Protein AF-A0A8R7Q1P7-F1 (afdb_monomer_lite)

Secondary structure (DSSP, 8-state):
-----SSS-SSSSSSSSSSSSS----PPPPP--------------S----EEEE---SSS--SPEEEEHHHHTTS-HHHHHHHHHHHHHHHTT------PPTTS-HHHHHHHHHHHHHHTTS-S-------GGGHHHHH-

Foldseek 3Di:
DDDDPDDDPDPDDDPDPPPPPPDDDDDDDDDPPDDDPPPDDDDDDDDPQPWDWDQQDDDQDHFIQIFGVVLVVPQDPVLNVVLVVCRNCVSVVHDDDDPDDPPNPVVSSVVRNVRRCVVRVVDDDDDDDDDPVCVVVVVD

Structure (mmCIF, N/CA/C/O backbone):
data_AF-A0A8R7Q1P7-F1
#
_entry.id   AF-A0A8R7Q1P7-F1
#
loop_
_atom_site.group_PDB
_atom_site.id
_atom_site.type_symbol
_atom_site.label_atom_id
_atom_site.label_alt_id
_atom_site.label_comp_id
_atom_site.label_asym_id
_atom_site.label_entity_id
_atom_site.label_seq_id
_atom_site.pdbx_PDB_ins_code
_atom_site.Cartn_x
_atom_site.Cartn_y
_atom_site.Cartn_z
_atom_site.occupancy
_atom_site.B_iso_or_equiv
_atom_site.auth_seq_id
_atom_site.auth_comp_id
_atom_site.auth_asym_id
_atom_site.auth_atom_id
_atom_site.pdbx_PDB_model_num
ATOM 1 N N . MET A 1 1 ? 5.978 52.182 -36.203 1.00 41.25 1 MET A N 1
ATOM 2 C CA . MET A 1 1 ? 5.629 50.864 -36.774 1.00 41.25 1 MET A CA 1
ATOM 3 C C . MET A 1 1 ? 6.710 49.881 -36.371 1.00 41.25 1 MET A C 1
ATOM 5 O O . MET A 1 1 ? 7.863 50.069 -36.725 1.00 41.25 1 MET A O 1
ATOM 9 N N . SER A 1 2 ? 6.329 48.953 -35.498 1.00 39.53 2 SER A N 1
ATOM 10 C CA . SER A 1 2 ? 7.173 47.972 -34.819 1.00 39.53 2 SER A CA 1
ATOM 11 C C . SER A 1 2 ? 7.247 46.702 -35.657 1.00 39.53 2 SER A C 1
ATOM 13 O O . SER A 1 2 ? 6.199 46.207 -36.059 1.00 39.53 2 SER A O 1
ATOM 15 N N . SER A 1 3 ? 8.443 46.179 -35.918 1.00 45.94 3 SER A N 1
ATOM 16 C CA . SER A 1 3 ? 8.633 44.776 -36.300 1.00 45.94 3 SER A CA 1
ATOM 17 C C . SER A 1 3 ? 10.120 44.444 -36.271 1.00 45.94 3 SER A C 1
ATOM 19 O O . SER A 1 3 ? 10.829 44.766 -37.211 1.00 45.94 3 SER A O 1
ATOM 21 N N . THR A 1 4 ? 10.584 43.892 -35.150 1.00 48.28 4 THR A N 1
ATOM 22 C CA . THR A 1 4 ? 11.614 42.834 -35.036 1.00 48.28 4 THR A CA 1
ATOM 23 C C . THR A 1 4 ? 11.973 42.683 -33.556 1.00 48.28 4 THR A C 1
ATOM 25 O O . THR A 1 4 ? 13.082 42.978 -33.120 1.00 48.28 4 THR A O 1
ATOM 28 N N . ALA A 1 5 ? 10.997 42.269 -32.753 1.00 50.16 5 ALA A N 1
ATOM 29 C CA . ALA A 1 5 ? 11.198 41.908 -31.354 1.00 50.16 5 ALA A CA 1
ATOM 30 C C . ALA A 1 5 ? 10.490 40.583 -31.089 1.00 50.16 5 ALA A C 1
ATOM 32 O O . ALA A 1 5 ? 9.565 40.495 -30.297 1.00 50.16 5 ALA A O 1
ATOM 33 N N . PHE A 1 6 ? 10.889 39.553 -31.818 1.00 46.00 6 PHE A N 1
ATOM 34 C CA . PHE A 1 6 ? 10.583 38.175 -31.480 1.00 46.00 6 PHE A CA 1
ATOM 35 C C . PHE A 1 6 ? 11.753 37.349 -32.002 1.00 46.00 6 PHE A C 1
ATOM 37 O O . PHE A 1 6 ? 12.289 37.660 -33.063 1.00 46.00 6 PHE A O 1
ATOM 44 N N . MET A 1 7 ? 12.151 36.320 -31.258 1.00 44.91 7 MET A N 1
ATOM 45 C CA . MET A 1 7 ? 13.182 35.341 -31.634 1.00 44.91 7 MET A CA 1
ATOM 46 C C . MET A 1 7 ? 14.632 35.590 -31.171 1.00 44.91 7 MET A C 1
ATOM 48 O O . MET A 1 7 ? 15.558 35.212 -31.881 1.00 44.91 7 MET A O 1
ATOM 52 N N . LYS A 1 8 ? 14.881 36.128 -29.963 1.00 42.28 8 LYS A N 1
ATOM 53 C CA . LYS A 1 8 ? 16.211 35.981 -29.313 1.00 42.28 8 LYS A CA 1
ATOM 54 C C . LYS A 1 8 ? 16.223 35.730 -27.798 1.00 42.28 8 LYS A C 1
ATOM 56 O O . LYS A 1 8 ? 17.296 35.780 -27.205 1.00 42.28 8 LYS A O 1
ATOM 61 N N . ASP A 1 9 ? 15.097 35.373 -27.181 1.00 50.66 9 ASP A N 1
ATOM 62 C CA . ASP A 1 9 ? 15.011 35.292 -25.716 1.00 50.66 9 ASP A CA 1
ATOM 63 C C . ASP A 1 9 ? 14.537 33.929 -25.188 1.00 50.66 9 ASP A C 1
ATOM 65 O O . ASP A 1 9 ? 13.438 33.781 -24.668 1.00 50.66 9 ASP A O 1
ATOM 69 N N . ALA A 1 10 ? 15.354 32.884 -25.371 1.00 50.25 10 ALA A N 1
ATOM 70 C CA . ALA A 1 10 ? 15.027 31.548 -24.849 1.00 50.25 10 ALA A CA 1
ATOM 71 C C . ALA A 1 10 ? 16.236 30.688 -24.433 1.00 50.25 10 ALA A C 1
ATOM 73 O O . ALA A 1 10 ? 16.136 29.464 -24.393 1.00 50.25 10 ALA A O 1
ATOM 74 N N . ARG A 1 11 ? 17.406 31.278 -24.136 1.00 46.91 11 ARG A N 1
ATOM 75 C CA . ARG A 1 11 ? 18.600 30.492 -23.732 1.00 46.91 11 ARG A CA 1
ATOM 76 C C . ARG A 1 11 ? 19.453 31.082 -22.599 1.00 46.91 11 ARG A C 1
ATOM 78 O O . ARG A 1 11 ? 20.615 30.715 -22.472 1.00 46.91 11 ARG A O 1
ATOM 85 N N . ARG A 1 12 ? 18.913 31.961 -21.744 1.00 46.16 12 ARG A N 1
ATOM 86 C CA . ARG A 1 12 ? 19.665 32.514 -20.587 1.00 46.16 12 ARG A CA 1
ATOM 87 C C . ARG A 1 12 ? 18.941 32.472 -19.236 1.00 46.16 12 ARG A C 1
ATOM 89 O O . ARG A 1 12 ? 19.346 33.169 -18.319 1.00 46.16 12 ARG A O 1
ATOM 96 N N . GLY A 1 13 ? 17.914 31.634 -19.084 1.00 41.50 13 GLY A N 1
ATOM 97 C CA . GLY A 1 13 ? 17.1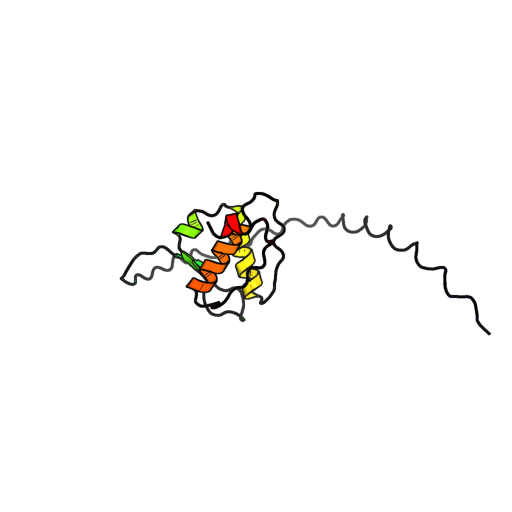26 31.559 -17.844 1.00 41.50 13 GLY A CA 1
ATOM 98 C C . GLY A 1 13 ? 17.340 30.329 -16.955 1.00 41.50 13 GLY A C 1
ATOM 99 O O . GLY A 1 13 ? 16.760 30.282 -15.881 1.00 41.50 13 GLY A O 1
ATOM 100 N N . PHE A 1 14 ? 18.124 29.319 -17.360 1.00 43.44 14 PHE A N 1
ATOM 101 C CA . PHE A 1 14 ? 18.048 27.990 -16.715 1.00 43.44 14 PHE A CA 1
ATOM 102 C C . PHE A 1 14 ? 19.276 27.555 -15.892 1.00 43.44 14 PHE A C 1
ATOM 104 O O . PHE A 1 14 ? 19.358 26.414 -15.456 1.00 43.44 14 PHE A O 1
ATOM 111 N N . MET A 1 15 ? 20.246 28.436 -15.640 1.00 46.59 15 MET A N 1
ATOM 112 C CA . MET A 1 15 ? 21.481 28.069 -14.917 1.00 46.59 15 MET A CA 1
ATOM 113 C C . MET A 1 15 ? 21.906 29.093 -13.853 1.00 46.59 15 MET A C 1
ATOM 115 O O . MET A 1 15 ? 23.082 29.192 -13.521 1.00 46.59 15 MET A O 1
ATOM 119 N N . ALA A 1 16 ? 20.957 29.849 -13.290 1.00 43.44 16 ALA A N 1
ATOM 120 C CA . ALA A 1 16 ? 21.239 30.807 -12.213 1.00 43.44 16 ALA A CA 1
ATOM 121 C C . ALA A 1 16 ? 20.486 30.533 -10.895 1.00 43.44 16 ALA A C 1
ATOM 123 O O . ALA A 1 16 ? 20.857 31.106 -9.874 1.00 43.44 16 ALA A O 1
ATOM 124 N N . ASP A 1 17 ? 19.506 29.620 -10.871 1.00 47.91 17 ASP A N 1
ATOM 125 C CA . ASP A 1 17 ? 18.631 29.424 -9.697 1.00 47.91 17 ASP A CA 1
ATOM 126 C C . ASP A 1 17 ? 18.915 28.149 -8.876 1.00 47.91 17 ASP A C 1
ATOM 128 O O . ASP A 1 17 ? 18.207 27.805 -7.937 1.00 47.91 17 ASP A O 1
ATOM 132 N N . ALA A 1 18 ? 20.000 27.436 -9.185 1.00 47.19 18 ALA A N 1
ATOM 133 C CA . ALA A 1 18 ? 20.373 26.206 -8.477 1.00 47.19 18 ALA A CA 1
ATOM 134 C C . ALA A 1 18 ? 21.336 26.429 -7.292 1.00 47.19 18 ALA A C 1
ATOM 136 O O . ALA A 1 18 ? 21.732 25.473 -6.630 1.00 47.19 18 ALA A O 1
ATOM 137 N N . ARG A 1 19 ? 21.738 27.676 -7.002 1.00 46.88 19 ARG A N 1
ATOM 138 C CA . ARG A 1 19 ? 22.696 27.987 -5.917 1.00 46.88 19 ARG A CA 1
ATOM 139 C C . ARG A 1 19 ? 22.122 28.797 -4.753 1.00 46.88 19 ARG A C 1
ATOM 141 O O . ARG A 1 19 ? 22.859 29.072 -3.812 1.00 46.88 19 ARG A O 1
ATOM 148 N N . ARG A 1 20 ? 20.826 29.136 -4.757 1.00 43.97 20 ARG A N 1
ATOM 149 C CA . ARG A 1 20 ? 20.215 29.997 -3.721 1.00 43.97 20 ARG A CA 1
ATOM 150 C C . ARG A 1 20 ? 19.157 29.327 -2.834 1.00 43.97 20 ARG A C 1
ATOM 152 O O . ARG A 1 20 ? 18.608 29.989 -1.966 1.00 43.97 20 ARG A O 1
ATOM 159 N N . ALA A 1 21 ? 18.924 28.022 -2.983 1.00 43.47 21 ALA A N 1
ATOM 160 C CA . ALA A 1 21 ? 18.034 27.251 -2.101 1.00 43.47 21 ALA A CA 1
ATOM 161 C C . ALA A 1 21 ? 18.778 26.422 -1.028 1.00 43.47 21 ALA A C 1
ATOM 163 O O . ALA A 1 21 ? 18.149 25.761 -0.209 1.00 43.47 21 ALA A O 1
ATOM 164 N N . ALA A 1 22 ? 20.117 26.455 -1.000 1.00 45.44 22 ALA A N 1
ATOM 165 C CA . ALA A 1 22 ? 20.930 25.583 -0.143 1.00 45.44 22 ALA A CA 1
ATOM 166 C C . ALA A 1 22 ? 21.364 26.204 1.206 1.00 45.44 22 ALA A C 1
ATOM 168 O O . ALA A 1 22 ? 22.163 25.602 1.920 1.00 45.44 22 ALA A O 1
ATOM 169 N N . GLN A 1 23 ? 20.887 27.401 1.578 1.00 50.25 23 GLN A N 1
ATOM 170 C CA . GLN A 1 23 ? 21.401 28.138 2.750 1.00 50.25 23 GLN A CA 1
ATOM 171 C C . GLN A 1 23 ? 20.315 28.789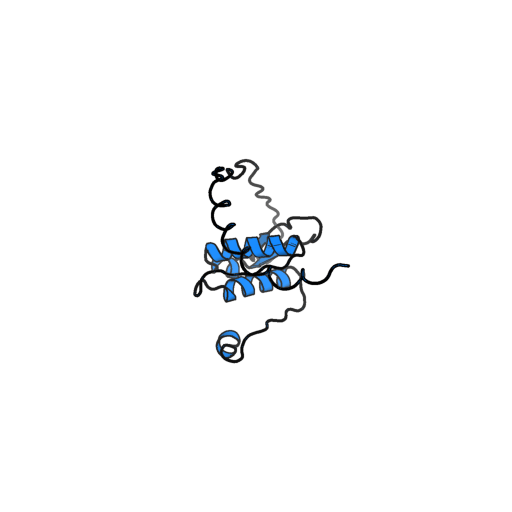 3.622 1.00 50.25 23 GLN A C 1
ATOM 173 O O . GLN A 1 23 ? 20.441 29.931 4.048 1.00 50.25 23 GLN A O 1
ATOM 178 N N . THR A 1 24 ? 19.289 28.027 3.998 1.00 35.09 24 THR A N 1
ATOM 179 C CA . THR A 1 24 ? 18.574 28.269 5.262 1.00 35.09 24 THR A CA 1
ATOM 180 C C . THR A 1 24 ? 18.659 27.022 6.127 1.00 35.09 24 THR A C 1
ATOM 182 O O . THR A 1 24 ? 17.786 26.158 6.118 1.00 35.09 24 THR A O 1
ATOM 185 N N . ARG A 1 25 ? 19.756 26.949 6.889 1.00 43.56 25 ARG A N 1
ATOM 186 C CA . ARG A 1 25 ? 19.853 26.173 8.126 1.00 43.56 25 ARG A CA 1
ATOM 187 C C . ARG A 1 25 ? 18.721 26.620 9.054 1.00 43.56 25 ARG A C 1
ATOM 189 O O . ARG A 1 25 ? 18.833 27.647 9.711 1.00 43.56 25 ARG A O 1
ATOM 196 N N . THR A 1 26 ? 17.652 25.841 9.121 1.00 38.62 26 THR A N 1
ATOM 197 C CA . THR A 1 26 ? 16.810 25.770 10.316 1.00 38.62 26 THR A CA 1
ATOM 198 C C . THR A 1 26 ? 16.725 24.303 10.707 1.00 38.62 26 THR A C 1
ATOM 200 O O . THR A 1 26 ? 16.568 23.417 9.871 1.00 38.62 26 THR A O 1
ATOM 203 N N . SER A 1 27 ? 17.012 24.072 11.977 1.00 40.53 27 SER A N 1
ATOM 204 C CA . SER A 1 27 ? 17.142 22.795 12.663 1.00 40.53 27 SER A CA 1
ATOM 205 C C . SER A 1 27 ? 15.990 21.817 12.379 1.00 40.53 27 SER A C 1
ATOM 207 O O . SER A 1 27 ? 14.856 22.248 12.155 1.00 40.53 27 SER A O 1
ATOM 209 N N . PRO A 1 28 ? 16.231 20.492 12.455 1.00 37.88 28 PRO A N 1
ATOM 210 C CA . PRO A 1 28 ? 15.145 19.522 12.504 1.00 37.88 28 PRO A CA 1
ATOM 211 C C . PRO A 1 28 ? 14.259 19.865 13.705 1.00 37.88 28 PRO A C 1
ATOM 213 O O . PRO A 1 28 ? 14.734 19.893 14.842 1.00 37.88 28 PRO A O 1
ATOM 216 N N . ARG A 1 29 ? 12.980 20.172 13.460 1.00 40.31 29 ARG A N 1
ATOM 217 C CA . ARG A 1 29 ? 11.995 20.335 14.534 1.00 40.31 29 ARG A CA 1
ATOM 218 C C . ARG A 1 29 ? 12.010 19.066 15.395 1.00 40.31 29 ARG A C 1
ATOM 220 O O . ARG A 1 29 ? 11.837 17.982 14.833 1.00 40.31 29 ARG A O 1
ATOM 227 N N . PRO A 1 30 ? 12.176 19.170 16.722 1.00 39.28 30 PRO A N 1
ATOM 228 C CA . PRO A 1 30 ? 12.008 18.020 17.589 1.00 39.28 30 PRO A CA 1
ATOM 229 C C . PRO A 1 30 ? 10.562 17.529 17.481 1.00 39.28 30 PRO A C 1
ATOM 231 O O . PRO A 1 30 ? 9.612 18.318 17.442 1.00 39.28 30 PRO A O 1
ATOM 234 N N . LEU A 1 31 ? 10.414 16.209 17.391 1.00 49.09 31 LEU A N 1
ATOM 235 C CA . LEU A 1 31 ? 9.135 15.522 17.518 1.00 49.09 31 LEU A CA 1
ATOM 236 C C . LEU A 1 31 ? 8.482 15.961 18.842 1.00 49.09 31 LEU A C 1
ATOM 238 O O . LEU A 1 31 ? 9.179 15.976 19.858 1.00 49.09 31 LEU A O 1
ATOM 242 N N . PRO A 1 32 ? 7.186 16.319 18.876 1.00 39.53 32 PRO A N 1
ATOM 243 C CA . PRO A 1 32 ? 6.513 16.588 20.141 1.00 39.53 32 PRO A CA 1
ATOM 244 C C . PRO A 1 32 ? 6.514 15.308 20.991 1.00 39.53 32 PRO A C 1
ATOM 246 O O . PRO A 1 32 ? 5.827 14.335 20.687 1.00 39.53 32 PRO A O 1
ATOM 249 N N . SER A 1 33 ? 7.334 15.315 22.042 1.00 53.53 33 SER A N 1
ATOM 250 C CA . SER A 1 33 ? 7.586 14.213 22.971 1.00 53.53 33 SER A CA 1
ATOM 251 C C . SER A 1 33 ? 6.625 14.211 24.164 1.00 53.53 33 SER A C 1
ATOM 253 O O . SER A 1 33 ? 7.039 14.004 25.303 1.00 53.53 33 SER A O 1
ATOM 255 N N . SER A 1 34 ? 5.336 14.446 23.940 1.00 46.16 34 SER A N 1
ATOM 256 C CA . SER A 1 34 ? 4.348 14.323 25.012 1.00 46.16 34 SER A CA 1
ATOM 257 C C . SER A 1 34 ? 2.956 14.074 24.454 1.00 46.16 34 SER A C 1
ATOM 259 O O . SER A 1 34 ? 2.411 14.929 23.762 1.00 46.16 34 SER A O 1
ATOM 261 N N . CYS A 1 35 ? 2.416 12.885 24.757 1.00 33.66 35 CYS A N 1
ATOM 262 C CA . CYS A 1 35 ? 0.999 12.530 24.976 1.00 33.66 35 CYS A CA 1
ATOM 263 C C . CYS A 1 35 ? 0.786 11.009 24.763 1.00 33.66 35 CYS A C 1
ATOM 265 O O . CYS A 1 35 ? 1.520 10.388 23.999 1.00 33.66 35 CYS A O 1
ATOM 267 N N . PRO A 1 36 ? -0.158 10.377 25.486 1.00 46.88 36 PRO A N 1
ATOM 268 C CA . PRO A 1 36 ? 0.122 9.296 26.443 1.00 46.88 36 PRO A CA 1
ATOM 269 C C . PRO A 1 36 ? 0.006 7.874 25.857 1.00 46.88 36 PRO A C 1
ATOM 271 O O . PRO A 1 36 ? -0.522 7.700 24.755 1.00 46.88 36 PRO A O 1
ATOM 274 N N . PRO A 1 37 ? 0.407 6.825 26.609 1.00 46.94 37 PRO A N 1
ATOM 275 C CA . PRO A 1 37 ? 0.132 5.447 26.230 1.00 46.94 37 PRO A CA 1
ATOM 276 C C . PRO A 1 37 ? -1.366 5.167 26.398 1.00 46.94 37 PRO A C 1
ATOM 278 O O . PRO A 1 37 ? -1.845 4.861 27.486 1.00 46.94 37 PRO A O 1
ATOM 281 N N . ALA A 1 38 ? -2.130 5.249 25.311 1.00 43.53 38 ALA A N 1
ATOM 282 C CA . ALA A 1 38 ? -3.492 4.724 25.284 1.00 43.53 38 ALA A CA 1
ATOM 283 C C . ALA A 1 38 ? -3.448 3.212 25.016 1.00 43.53 38 ALA A C 1
ATOM 285 O O . ALA A 1 38 ? -3.836 2.740 23.945 1.00 43.53 38 ALA A O 1
ATOM 286 N N . LEU A 1 39 ? -2.950 2.461 26.003 1.00 47.50 39 LEU A N 1
ATOM 287 C CA . LEU A 1 39 ? -3.137 1.016 26.106 1.00 47.50 39 LEU A CA 1
ATOM 288 C C . LEU A 1 39 ? -4.601 0.770 26.512 1.00 47.50 39 LEU A C 1
ATOM 290 O O . LEU A 1 39 ? -4.940 0.614 27.681 1.00 47.50 39 LEU A O 1
ATOM 294 N N . GLY A 1 40 ? -5.502 0.859 25.536 1.00 36.25 40 GLY A N 1
ATOM 295 C CA . GLY A 1 40 ? -6.919 0.580 25.725 1.00 36.25 40 GLY A CA 1
ATOM 296 C C . GLY A 1 40 ? -7.190 -0.909 25.575 1.00 36.25 40 GLY A C 1
ATOM 297 O O . GLY A 1 40 ? -7.424 -1.376 24.464 1.00 36.25 40 GLY A O 1
ATOM 298 N N . ASN A 1 41 ? -7.184 -1.635 26.692 1.00 42.44 41 ASN A N 1
ATOM 299 C CA . ASN A 1 41 ? -7.723 -2.988 26.771 1.00 42.44 41 ASN A CA 1
ATOM 300 C C . ASN A 1 41 ? -9.238 -2.955 26.524 1.00 42.44 41 ASN A C 1
ATOM 302 O O . ASN A 1 41 ? -9.983 -2.344 27.293 1.00 42.44 41 ASN A O 1
ATOM 306 N N . ARG A 1 42 ? -9.707 -3.676 25.505 1.00 39.94 42 ARG A N 1
ATOM 307 C CA . ARG A 1 42 ? -11.036 -4.297 25.526 1.00 39.94 42 ARG A CA 1
ATOM 308 C C . ARG A 1 42 ? -10.914 -5.726 25.032 1.00 39.94 42 ARG A C 1
ATOM 310 O O . ARG A 1 42 ? -10.673 -5.973 23.857 1.00 39.94 42 ARG A O 1
ATOM 317 N N . SER A 1 43 ? -11.057 -6.634 25.986 1.00 45.31 43 SER A N 1
ATOM 318 C CA . SER A 1 43 ? -11.237 -8.060 25.788 1.00 45.31 43 SER A CA 1
ATOM 319 C C . SER A 1 43 ? -12.600 -8.291 25.145 1.00 45.31 43 SER A C 1
ATOM 321 O O . SER A 1 43 ? -13.619 -8.019 25.778 1.00 45.31 43 SER A O 1
ATOM 323 N N . ASP A 1 44 ? -12.613 -8.809 23.921 1.00 43.12 44 ASP A N 1
ATOM 324 C CA . ASP A 1 44 ? -13.779 -9.499 23.382 1.00 43.12 44 ASP A CA 1
ATOM 325 C C . ASP A 1 44 ? -13.353 -10.897 22.929 1.00 43.12 44 ASP A C 1
ATOM 327 O O . ASP A 1 44 ? -12.256 -11.100 22.402 1.00 43.12 44 ASP A O 1
ATOM 331 N N . ARG A 1 45 ? -14.166 -11.886 23.284 1.00 41.81 45 ARG A N 1
ATOM 332 C CA . ARG A 1 45 ? -13.832 -13.312 23.224 1.00 41.81 45 ARG A CA 1
ATOM 333 C C . ARG A 1 45 ? -13.986 -13.839 21.796 1.00 41.81 45 ARG A C 1
ATOM 335 O O . ARG A 1 45 ? -15.083 -13.796 21.257 1.00 41.81 45 ARG A O 1
ATOM 342 N N . GLY A 1 46 ? -12.924 -14.450 21.261 1.00 40.44 46 GLY A N 1
ATOM 343 C CA . GLY A 1 46 ? -12.990 -15.368 20.116 1.00 40.44 46 GLY A CA 1
ATOM 344 C C . GLY A 1 46 ? -11.884 -15.145 19.083 1.00 40.44 46 GLY A C 1
ATOM 345 O O . GLY A 1 46 ? -11.980 -14.226 18.285 1.00 40.44 46 GLY A O 1
ATOM 346 N N . ASP A 1 47 ? -10.878 -16.028 19.089 1.00 45.25 47 ASP A N 1
ATOM 347 C CA . ASP A 1 47 ? -9.735 -16.096 18.158 1.00 45.25 47 ASP A CA 1
ATOM 348 C C . ASP A 1 47 ? -8.753 -14.908 18.250 1.00 45.25 47 ASP A C 1
ATOM 350 O O . ASP A 1 47 ? -8.900 -13.888 17.581 1.00 45.25 47 ASP A O 1
ATOM 354 N N . THR A 1 48 ? -7.721 -15.026 19.099 1.00 54.53 48 THR A N 1
ATOM 355 C CA . THR A 1 48 ? -6.688 -13.992 19.314 1.00 54.53 48 THR A CA 1
ATOM 356 C C . THR A 1 48 ? -5.752 -13.875 18.105 1.00 54.53 48 THR A C 1
ATOM 358 O O . THR A 1 48 ? -4.547 -14.132 18.175 1.00 54.53 48 THR A O 1
ATOM 361 N N . ARG A 1 49 ? -6.290 -13.459 16.961 1.00 60.75 49 ARG A N 1
ATOM 362 C CA . ARG A 1 49 ? -5.504 -12.889 15.873 1.00 60.75 49 ARG A CA 1
ATOM 363 C C . ARG A 1 49 ? -5.012 -11.530 16.357 1.00 60.75 49 ARG A C 1
ATOM 365 O O . ARG A 1 49 ? -5.749 -10.550 16.382 1.00 60.75 49 ARG A O 1
ATOM 372 N N . MET A 1 50 ? -3.765 -11.494 16.823 1.00 77.00 50 MET A N 1
ATOM 373 C CA . MET A 1 50 ? -3.085 -10.235 17.108 1.00 77.00 50 MET A CA 1
ATOM 374 C C . MET A 1 50 ? -3.067 -9.433 15.803 1.00 77.00 50 MET A C 1
ATOM 376 O O . MET A 1 50 ? -2.471 -9.875 14.820 1.00 77.00 50 MET A O 1
ATOM 380 N N . ASN A 1 51 ? -3.730 -8.279 15.784 1.00 84.69 51 ASN A N 1
ATOM 381 C CA . ASN A 1 51 ? -3.845 -7.435 14.597 1.00 84.69 51 ASN A CA 1
ATOM 382 C C . ASN A 1 51 ? -3.191 -6.080 14.863 1.00 84.69 51 ASN A C 1
ATOM 384 O O . ASN A 1 51 ? -3.435 -5.439 15.887 1.00 84.69 51 ASN A O 1
ATOM 388 N N . PHE A 1 52 ? -2.370 -5.630 13.921 1.00 87.31 52 PHE A N 1
ATOM 389 C CA . PHE A 1 52 ? -1.858 -4.271 13.890 1.00 87.31 52 PHE A CA 1
ATOM 390 C C . PHE A 1 52 ? -2.975 -3.335 13.435 1.00 87.31 52 PHE A C 1
ATOM 392 O O . PHE A 1 52 ? -3.590 -3.567 12.396 1.00 87.31 52 PHE A O 1
ATOM 399 N N . THR A 1 53 ? -3.237 -2.273 14.197 1.00 88.06 53 THR A N 1
ATOM 400 C CA . THR A 1 53 ? -4.277 -1.298 13.856 1.00 88.06 53 THR A CA 1
ATOM 401 C C . THR A 1 53 ? -3.709 0.114 13.813 1.00 88.06 53 THR A C 1
ATOM 403 O O . THR A 1 53 ? -3.057 0.556 14.759 1.00 88.06 53 THR A O 1
ATOM 406 N N . MET A 1 54 ? -4.005 0.851 12.744 1.00 87.94 54 MET A N 1
ATOM 407 C CA . MET A 1 54 ? -3.712 2.277 12.630 1.00 87.94 54 MET A CA 1
ATOM 408 C C . MET A 1 54 ? -4.999 3.097 12.610 1.00 87.94 54 MET A C 1
ATOM 410 O O . MET A 1 54 ? -5.951 2.794 11.887 1.00 87.94 54 MET A O 1
ATOM 414 N N . LYS A 1 55 ? -5.012 4.181 13.389 1.00 85.94 55 LYS A N 1
ATOM 415 C CA . LYS A 1 55 ? -6.119 5.141 13.391 1.00 85.94 55 LYS A CA 1
ATOM 416 C C . LYS A 1 55 ? -6.041 6.036 12.145 1.00 85.94 55 LYS A C 1
ATOM 418 O O . LYS A 1 55 ? -4.932 6.376 11.718 1.00 85.94 55 LYS A O 1
ATOM 423 N N . PRO A 1 56 ? -7.181 6.415 11.548 1.00 82.88 56 PRO A N 1
ATOM 424 C CA . PRO A 1 56 ? -7.187 7.336 10.421 1.00 82.88 56 PRO A CA 1
ATOM 425 C C . PRO A 1 56 ? -6.719 8.730 10.849 1.00 82.88 56 PRO A C 1
ATOM 427 O O . PRO A 1 56 ? -7.028 9.194 11.947 1.00 82.88 56 PRO A O 1
ATOM 430 N N . LEU A 1 57 ? -5.964 9.391 9.969 1.00 72.56 57 LEU A N 1
ATOM 431 C CA . LEU A 1 57 ? -5.468 10.752 10.169 1.00 72.56 57 LEU A CA 1
ATOM 432 C C . LEU A 1 57 ? -6.218 11.695 9.213 1.00 72.56 57 LEU A C 1
ATOM 434 O O . LEU A 1 57 ? -5.827 11.859 8.061 1.00 72.56 57 LEU A O 1
ATOM 438 N N . GLY A 1 58 ? -7.324 12.281 9.676 1.00 64.94 58 GLY A N 1
ATOM 439 C CA . GLY A 1 58 ? -8.157 13.204 8.890 1.00 64.94 58 GLY A CA 1
ATOM 440 C C . GLY A 1 58 ? -9.612 12.749 8.732 1.00 64.94 58 GLY A C 1
ATOM 441 O O . GLY A 1 58 ? -9.959 11.610 9.028 1.00 64.94 58 GLY A O 1
ATOM 442 N N . SER A 1 59 ? -10.484 13.662 8.295 1.00 64.56 59 SER A N 1
ATOM 443 C CA . SER A 1 59 ? -11.946 13.478 8.255 1.00 64.56 59 SER A CA 1
ATOM 444 C C . SER A 1 59 ? -12.455 12.568 7.129 1.00 64.56 59 SER A C 1
ATOM 446 O O . SER A 1 59 ? -13.586 12.087 7.209 1.00 64.56 59 SER A O 1
ATOM 448 N N . THR A 1 60 ? -11.647 12.316 6.094 1.00 71.56 60 THR A N 1
ATOM 449 C CA . THR A 1 60 ? -12.085 11.625 4.869 1.00 71.56 60 THR A CA 1
ATOM 450 C C . THR A 1 60 ? -12.343 10.129 5.075 1.00 71.56 60 THR A C 1
ATOM 452 O O . THR A 1 60 ? -13.279 9.585 4.493 1.00 71.56 60 THR A O 1
ATOM 455 N N . ILE A 1 61 ? -11.562 9.446 5.922 1.00 80.75 61 ILE A N 1
ATOM 456 C CA . ILE A 1 61 ? -11.698 8.002 6.178 1.00 80.75 61 ILE A CA 1
ATOM 457 C C . ILE A 1 61 ? -12.021 7.778 7.653 1.00 80.75 61 ILE A C 1
ATOM 459 O O . ILE A 1 61 ? -11.235 8.123 8.525 1.00 80.75 61 ILE A O 1
ATOM 463 N N . LYS A 1 62 ? -13.179 7.172 7.943 1.00 77.88 62 LYS A N 1
ATOM 464 C CA . LYS A 1 62 ? -13.633 6.917 9.325 1.00 77.88 62 LYS A CA 1
ATOM 465 C C . LYS A 1 62 ? -13.218 5.549 9.873 1.00 77.88 62 LYS A C 1
ATOM 467 O O . LYS A 1 62 ? -13.197 5.362 11.085 1.00 77.88 62 LYS A O 1
ATOM 472 N N . LYS A 1 63 ? -12.917 4.583 8.999 1.00 86.19 63 LYS A N 1
ATOM 473 C CA . LYS A 1 63 ? -12.565 3.215 9.407 1.00 86.19 63 LYS A CA 1
ATOM 474 C C . LYS A 1 63 ? -11.066 3.101 9.723 1.00 86.19 63 LYS A C 1
ATOM 476 O O . LYS A 1 63 ? -10.264 3.722 9.022 1.00 86.19 63 LYS A O 1
ATOM 481 N N . PRO A 1 64 ? -10.681 2.315 10.744 1.00 88.12 64 PRO A N 1
ATOM 482 C CA . PRO A 1 64 ? -9.280 2.039 11.029 1.00 88.12 64 PRO A CA 1
ATOM 483 C C . PRO A 1 64 ? -8.675 1.107 9.975 1.00 88.12 64 PRO A C 1
ATOM 485 O O . PRO A 1 64 ? -9.379 0.293 9.380 1.00 88.12 64 PRO A O 1
ATOM 488 N N . PHE A 1 65 ? -7.365 1.222 9.779 1.00 91.75 65 PHE A N 1
ATOM 489 C CA . PHE A 1 65 ? -6.587 0.249 9.019 1.00 91.75 65 PHE A CA 1
ATOM 490 C C . PHE A 1 65 ? -6.191 -0.898 9.941 1.00 91.75 65 PHE A C 1
ATOM 492 O O . PHE A 1 65 ? -5.645 -0.654 11.014 1.00 91.75 65 PHE A O 1
ATOM 499 N N . ILE A 1 66 ? -6.459 -2.124 9.520 1.00 92.00 66 ILE A N 1
ATOM 500 C CA . ILE A 1 66 ? -6.246 -3.370 10.248 1.00 92.00 66 ILE A CA 1
ATOM 501 C C . ILE A 1 66 ? -5.390 -4.270 9.363 1.00 92.00 66 ILE A C 1
ATOM 503 O O . ILE A 1 66 ? -5.714 -4.468 8.194 1.00 92.00 66 ILE A O 1
ATOM 507 N N . LEU A 1 67 ? -4.317 -4.814 9.925 1.00 93.12 67 LEU A N 1
ATOM 508 C CA . LEU A 1 67 ? -3.422 -5.756 9.264 1.00 93.12 67 LEU A CA 1
ATOM 509 C C . LEU A 1 67 ? -3.057 -6.887 10.227 1.00 93.12 67 LEU A C 1
ATOM 511 O O . LEU A 1 67 ? -2.729 -6.635 11.385 1.00 93.12 67 LEU A O 1
ATOM 515 N N . ASP A 1 68 ? -3.047 -8.126 9.746 1.00 92.38 68 ASP A N 1
ATOM 516 C CA . ASP A 1 68 ? -2.581 -9.273 10.531 1.00 92.38 68 ASP A CA 1
ATOM 517 C C . ASP A 1 68 ? -1.147 -9.075 11.054 1.00 92.38 68 ASP A C 1
ATOM 519 O O . ASP A 1 68 ? -0.215 -8.790 10.288 1.00 92.38 68 ASP A O 1
ATOM 523 N N . MET A 1 69 ? -0.916 -9.333 12.350 1.00 89.31 69 MET A N 1
ATOM 524 C CA . MET A 1 69 ? 0.436 -9.214 12.918 1.00 89.31 69 MET A CA 1
ATOM 525 C C . MET A 1 69 ? 1.435 -10.184 12.297 1.00 89.31 69 MET A C 1
ATOM 527 O O . MET A 1 69 ? 2.623 -9.885 12.296 1.00 89.31 69 MET A O 1
ATOM 531 N N . LYS A 1 70 ? 0.983 -11.315 11.738 1.00 90.25 70 LYS A N 1
ATOM 532 C CA . LYS A 1 70 ? 1.850 -12.267 11.020 1.00 90.25 70 LYS A CA 1
ATOM 533 C C . LYS A 1 70 ? 2.480 -11.659 9.769 1.00 90.25 70 LYS A C 1
ATOM 535 O O . LYS A 1 70 ? 3.575 -12.058 9.386 1.00 90.25 70 LYS A O 1
ATOM 540 N N . VAL A 1 71 ? 1.769 -10.740 9.116 1.00 90.94 71 VAL A N 1
ATOM 541 C CA . VAL A 1 71 ? 2.291 -10.000 7.966 1.00 90.94 71 VAL A CA 1
ATOM 542 C C . VAL A 1 71 ? 3.142 -8.852 8.484 1.00 90.94 71 VAL A C 1
ATOM 544 O O . VAL A 1 71 ? 4.305 -8.754 8.115 1.00 90.94 71 VAL A O 1
ATOM 547 N N . TYR A 1 72 ? 2.613 -8.052 9.416 1.00 90.94 72 TYR A N 1
ATOM 548 C CA . TYR A 1 72 ? 3.322 -6.895 9.970 1.00 90.94 72 TYR A CA 1
ATOM 549 C C . TYR A 1 72 ? 4.676 -7.247 10.614 1.00 90.94 72 TYR A C 1
ATOM 551 O O . TYR A 1 72 ? 5.629 -6.474 10.512 1.00 90.94 72 TYR A O 1
ATOM 559 N N . SER A 1 73 ? 4.797 -8.411 11.256 1.00 91.06 73 SER A N 1
ATOM 560 C CA . SER A 1 73 ? 6.049 -8.858 11.877 1.00 91.06 73 SER A CA 1
ATOM 561 C C . SER A 1 73 ? 7.151 -9.152 10.860 1.00 91.06 73 SER A C 1
ATOM 563 O O . SER A 1 73 ? 8.313 -8.905 11.170 1.00 91.06 73 SER A O 1
ATOM 565 N N . LYS A 1 74 ? 6.790 -9.610 9.654 1.00 92.19 74 LYS A N 1
ATOM 566 C CA . LYS A 1 74 ? 7.722 -9.917 8.559 1.00 92.19 74 LYS A CA 1
ATOM 567 C C . LYS A 1 74 ? 8.240 -8.675 7.832 1.00 92.19 74 LYS A C 1
ATOM 569 O O . LYS A 1 74 ? 9.161 -8.799 7.038 1.00 92.19 74 LYS A O 1
ATOM 574 N N . LEU A 1 75 ? 7.636 -7.504 8.055 1.00 91.50 75 LEU A N 1
ATOM 575 C CA . LEU A 1 75 ? 8.109 -6.263 7.446 1.00 91.50 75 LEU A CA 1
ATOM 576 C C . LEU A 1 75 ? 9.370 -5.761 8.155 1.00 91.50 75 LEU A C 1
ATOM 578 O O . LEU A 1 75 ? 9.423 -5.683 9.390 1.00 91.50 75 LEU A O 1
ATOM 582 N N . GLU A 1 76 ? 10.332 -5.314 7.357 1.00 91.44 76 GLU A N 1
ATOM 583 C CA . GLU A 1 76 ? 11.511 -4.596 7.837 1.00 91.44 76 GLU A CA 1
ATOM 584 C C . GLU A 1 76 ? 11.148 -3.218 8.410 1.00 91.44 76 GLU A C 1
ATOM 586 O O . GLU A 1 76 ? 10.051 -2.691 8.193 1.00 91.44 76 GLU A O 1
ATOM 591 N N . HIS A 1 77 ? 12.066 -2.607 9.163 1.00 91.69 77 HIS A N 1
ATOM 592 C CA . HIS A 1 77 ? 11.794 -1.332 9.836 1.00 91.69 77 HIS A CA 1
ATOM 593 C C . HIS A 1 77 ? 11.414 -0.209 8.853 1.00 91.69 77 HIS A C 1
ATOM 595 O O . HIS A 1 77 ? 10.407 0.471 9.056 1.00 91.69 77 HIS A O 1
ATOM 601 N N . HIS A 1 78 ? 12.147 -0.066 7.745 1.00 90.75 78 HIS A N 1
ATOM 602 C CA . HIS A 1 78 ? 11.836 0.921 6.703 1.00 90.75 78 HIS A CA 1
ATOM 603 C C . HIS A 1 78 ? 10.496 0.639 6.017 1.00 90.75 78 HIS A C 1
ATOM 605 O O . HIS A 1 78 ? 9.737 1.567 5.752 1.00 90.75 78 HIS A O 1
ATOM 611 N N . GLN A 1 79 ? 10.154 -0.636 5.804 1.00 93.06 79 GLN A N 1
ATOM 612 C CA . GLN A 1 79 ? 8.871 -1.025 5.210 1.00 93.06 79 GLN A CA 1
ATOM 613 C C . GLN A 1 79 ? 7.700 -0.685 6.135 1.00 93.06 79 GLN A C 1
ATOM 615 O O . GLN A 1 79 ? 6.640 -0.281 5.659 1.00 93.06 79 GLN A O 1
ATOM 620 N N . LYS A 1 80 ? 7.878 -0.813 7.457 1.00 93.12 80 LYS A N 1
ATOM 621 C CA . LYS A 1 80 ? 6.871 -0.403 8.451 1.00 93.12 80 LYS A CA 1
ATOM 622 C C . LYS A 1 80 ? 6.642 1.105 8.417 1.00 93.12 80 LYS A C 1
ATOM 624 O O . LYS A 1 80 ? 5.491 1.539 8.432 1.00 93.12 80 LYS A O 1
ATOM 629 N N . GLU A 1 81 ? 7.702 1.903 8.338 1.00 92.44 81 GLU A N 1
ATOM 630 C CA . GLU A 1 81 ? 7.578 3.360 8.197 1.00 92.44 81 GLU A CA 1
ATOM 631 C C . GLU A 1 81 ? 6.923 3.748 6.866 1.00 92.44 81 GLU A C 1
ATOM 633 O O . GLU A 1 81 ? 5.995 4.561 6.836 1.00 92.44 81 GLU A O 1
ATOM 638 N N . GLY A 1 82 ? 7.311 3.089 5.777 1.00 92.81 82 GLY A N 1
ATOM 639 C CA . GLY A 1 82 ? 6.695 3.277 4.472 1.00 92.81 82 GLY A CA 1
ATOM 640 C C . GLY A 1 82 ? 5.215 2.872 4.439 1.00 92.81 82 GLY A C 1
ATOM 641 O O . GLY A 1 82 ? 4.397 3.575 3.847 1.00 92.81 82 GLY A O 1
ATOM 642 N N . LEU A 1 83 ? 4.824 1.802 5.137 1.00 93.88 83 LEU A N 1
ATOM 643 C CA . LEU A 1 83 ? 3.422 1.403 5.311 1.00 93.88 83 LEU A CA 1
ATOM 644 C C . LEU A 1 83 ? 2.622 2.483 6.054 1.00 93.88 83 LEU A C 1
A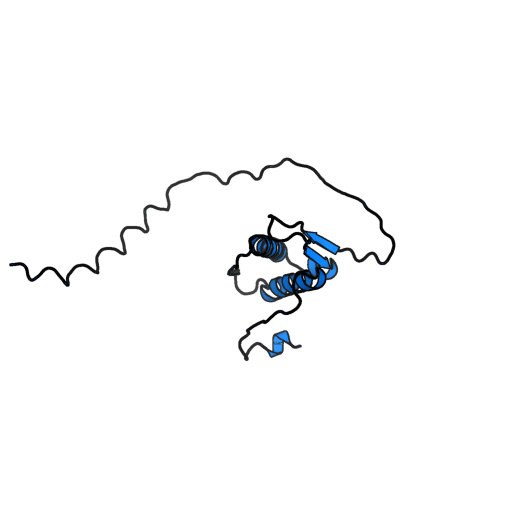TOM 646 O O . LEU A 1 83 ? 1.522 2.846 5.629 1.00 93.88 83 LEU A O 1
ATOM 650 N N . LYS A 1 84 ? 3.180 3.039 7.137 1.00 93.12 84 LYS A N 1
ATOM 651 C CA . LYS A 1 84 ? 2.533 4.135 7.874 1.00 93.12 84 LYS A CA 1
ATOM 652 C C . LYS A 1 84 ? 2.381 5.383 7.006 1.00 93.12 84 LYS A C 1
ATOM 654 O O . LYS A 1 84 ? 1.353 6.062 7.071 1.00 93.12 84 LYS A O 1
ATOM 659 N N . TRP A 1 85 ? 3.387 5.682 6.188 1.00 92.75 85 TRP A N 1
ATOM 660 C CA . TRP A 1 85 ? 3.343 6.786 5.237 1.00 92.75 85 TRP A CA 1
ATOM 661 C C . TRP A 1 85 ? 2.262 6.579 4.166 1.00 92.75 85 TRP A C 1
ATOM 663 O O . TRP A 1 85 ? 1.464 7.495 3.947 1.00 92.75 85 TRP A O 1
ATOM 673 N N . LEU A 1 86 ? 2.166 5.375 3.585 1.00 93.75 86 LEU A N 1
ATOM 674 C CA . LEU A 1 86 ? 1.113 4.992 2.632 1.00 93.75 86 LEU A CA 1
ATOM 675 C C . LEU A 1 86 ? -0.287 5.168 3.238 1.00 93.75 86 LEU A C 1
ATOM 677 O O . LEU A 1 86 ? -1.171 5.757 2.613 1.00 93.75 86 LEU A O 1
ATOM 681 N N . TRP A 1 87 ? -0.482 4.745 4.490 1.00 92.44 87 TRP A N 1
ATOM 682 C CA . TRP A 1 87 ? -1.742 4.974 5.200 1.00 92.44 87 TRP A CA 1
ATOM 683 C C . TRP A 1 87 ? -2.063 6.464 5.356 1.00 92.44 87 TRP A C 1
ATOM 685 O O . TRP A 1 87 ? -3.206 6.881 5.152 1.00 92.44 87 TRP A O 1
ATOM 695 N N . ARG A 1 88 ? -1.060 7.288 5.674 1.00 91.44 88 ARG A N 1
ATOM 696 C CA . ARG A 1 88 ? -1.248 8.731 5.859 1.00 91.44 88 ARG A CA 1
ATOM 697 C C . ARG A 1 88 ? -1.674 9.426 4.566 1.00 91.44 88 ARG A C 1
ATOM 699 O O . ARG A 1 88 ? -2.632 10.195 4.595 1.00 91.44 88 ARG A O 1
ATOM 706 N N . ILE A 1 89 ? -1.009 9.152 3.442 1.00 92.06 89 ILE A N 1
ATOM 707 C CA . ILE A 1 89 ? -1.386 9.751 2.147 1.00 92.06 89 ILE A CA 1
ATOM 708 C C . ILE A 1 89 ? -2.771 9.275 1.690 1.00 92.06 89 ILE A C 1
ATOM 710 O O . ILE A 1 89 ? -3.560 10.083 1.195 1.00 92.06 89 ILE A O 1
ATOM 714 N N . HIS A 1 90 ? -3.104 8.010 1.963 1.00 90.81 90 HIS A N 1
ATOM 715 C CA . HIS A 1 90 ? -4.415 7.440 1.679 1.00 90.81 90 HIS A CA 1
ATOM 716 C C . HIS A 1 90 ? -5.520 8.121 2.501 1.00 90.81 90 HIS A C 1
ATOM 718 O O . HIS A 1 90 ? -6.551 8.494 1.946 1.00 90.81 90 HIS A O 1
ATOM 724 N N . CYS A 1 91 ? -5.287 8.391 3.792 1.00 89.00 91 CYS A N 1
ATOM 725 C CA . CYS A 1 91 ? -6.214 9.169 4.628 1.00 89.00 91 CYS A CA 1
ATOM 726 C C . CYS A 1 91 ? -6.436 10.595 4.106 1.00 89.00 91 CYS A C 1
ATOM 728 O O . CYS A 1 91 ? -7.531 11.140 4.238 1.00 89.00 91 CYS A O 1
ATOM 730 N N . CYS A 1 92 ? -5.417 11.192 3.486 1.00 89.25 92 CYS A N 1
ATOM 731 C CA . CYS A 1 92 ? -5.526 12.499 2.846 1.00 89.25 92 CYS A CA 1
ATOM 732 C C . CYS A 1 92 ? -6.198 12.459 1.460 1.00 89.25 92 CYS A C 1
ATOM 734 O O . CYS A 1 92 ? -6.339 13.517 0.849 1.00 89.25 92 CYS A O 1
ATOM 736 N N . GLY A 1 93 ? -6.578 11.283 0.943 1.00 88.25 93 GLY A N 1
ATOM 737 C CA . GLY A 1 93 ? -7.139 11.133 -0.404 1.00 88.25 93 GLY A CA 1
ATOM 738 C C . GLY A 1 93 ? -6.141 11.448 -1.523 1.00 88.25 93 GLY A C 1
ATOM 739 O O . GLY A 1 93 ? -6.546 11.853 -2.609 1.00 88.25 93 GLY A O 1
ATOM 740 N N . LYS A 1 94 ? -4.836 11.314 -1.256 1.00 88.31 94 LYS A N 1
ATOM 741 C CA . LYS A 1 94 ? -3.760 11.600 -2.214 1.00 88.31 94 LYS A CA 1
ATOM 742 C C . LYS A 1 94 ? -3.046 10.316 -2.624 1.00 88.31 94 LYS A C 1
ATOM 744 O O . LYS A 1 94 ? -2.894 9.393 -1.828 1.00 88.31 94 LYS A O 1
ATOM 749 N N . GLY A 1 95 ? -2.564 10.293 -3.864 1.00 90.06 95 GLY A N 1
ATOM 750 C CA . GLY A 1 95 ? -1.591 9.302 -4.318 1.00 90.06 95 GLY A CA 1
ATOM 751 C C . GLY A 1 95 ? -0.176 9.633 -3.838 1.00 90.06 95 GLY A C 1
ATOM 752 O O . GLY A 1 95 ? 0.097 10.744 -3.376 1.00 90.06 95 GLY A O 1
ATOM 753 N N . GLY A 1 96 ? 0.734 8.671 -3.972 1.00 89.25 96 GLY A N 1
ATOM 754 C CA . GLY A 1 96 ? 2.149 8.847 -3.660 1.00 89.25 96 GLY A CA 1
ATOM 755 C C . GLY A 1 96 ? 3.024 7.980 -4.552 1.00 89.25 96 GLY A C 1
ATOM 756 O O . GLY A 1 96 ? 2.598 6.920 -5.006 1.00 89.25 96 GLY A O 1
ATOM 757 N N . LEU A 1 97 ? 4.245 8.449 -4.801 1.00 90.56 97 LEU A N 1
ATOM 758 C CA . LEU A 1 97 ? 5.277 7.703 -5.510 1.00 90.56 97 LEU A CA 1
ATOM 759 C C . LEU A 1 97 ? 6.220 7.082 -4.480 1.00 90.56 97 LEU A C 1
ATOM 761 O O . LEU A 1 97 ? 6.863 7.807 -3.722 1.00 90.56 97 LEU A O 1
ATOM 765 N N . LEU A 1 98 ? 6.294 5.753 -4.449 1.00 88.69 9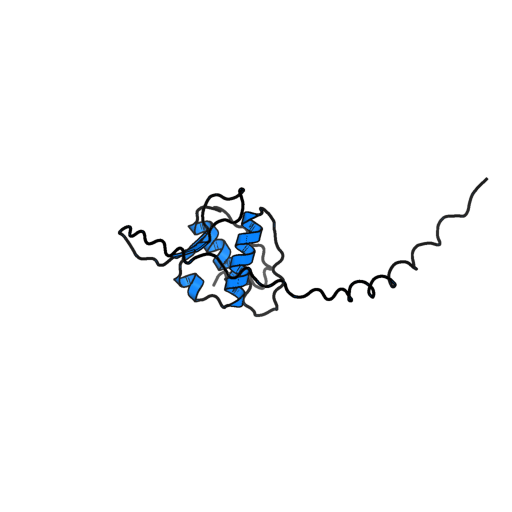8 LEU A N 1
ATOM 766 C CA . LEU A 1 98 ? 7.241 5.039 -3.599 1.00 88.69 98 LEU A CA 1
ATOM 767 C C . LEU A 1 98 ? 8.567 4.882 -4.355 1.00 88.69 98 LEU A C 1
ATOM 769 O O . LEU A 1 98 ? 8.704 3.996 -5.197 1.00 88.69 98 LEU A O 1
ATOM 773 N N . ALA A 1 99 ? 9.518 5.770 -4.072 1.00 87.50 99 ALA A N 1
ATOM 774 C CA . ALA A 1 99 ? 10.813 5.851 -4.750 1.00 87.50 99 ALA A CA 1
ATOM 775 C C . ALA A 1 99 ? 11.978 5.363 -3.867 1.00 87.50 99 ALA A C 1
ATOM 777 O O . ALA A 1 99 ? 13.072 5.910 -3.939 1.00 87.50 99 ALA A O 1
ATOM 778 N N . ASP A 1 100 ? 11.739 4.353 -3.024 1.00 85.06 100 ASP A N 1
ATOM 779 C CA . ASP A 1 100 ? 12.802 3.747 -2.213 1.00 85.06 100 ASP A CA 1
ATOM 780 C C . ASP A 1 100 ? 13.845 3.054 -3.101 1.00 85.06 100 ASP A C 1
ATOM 782 O O . ASP A 1 100 ? 13.545 2.645 -4.231 1.00 85.06 100 ASP A O 1
ATOM 786 N N . ASP A 1 101 ? 15.045 2.830 -2.569 1.00 88.19 101 ASP A N 1
ATOM 787 C CA . ASP A 1 101 ? 16.130 2.149 -3.278 1.00 88.19 101 ASP A CA 1
ATOM 788 C C . ASP A 1 101 ? 15.738 0.734 -3.749 1.00 88.19 101 ASP A C 1
ATOM 790 O O . ASP A 1 101 ? 14.877 0.038 -3.184 1.00 88.19 101 ASP A O 1
ATOM 794 N N . MET A 1 102 ? 16.323 0.298 -4.866 1.00 81.50 102 MET A N 1
ATOM 795 C CA . MET A 1 102 ? 16.095 -1.041 -5.420 1.00 81.50 102 MET A CA 1
ATOM 796 C C . MET A 1 102 ? 16.580 -2.116 -4.435 1.00 81.50 102 MET A C 1
ATOM 798 O O . MET A 1 102 ? 17.619 -1.965 -3.809 1.00 81.50 102 MET A O 1
ATOM 802 N N . GLY A 1 103 ? 15.810 -3.198 -4.276 1.00 80.69 103 GLY A N 1
ATOM 803 C CA . GLY A 1 103 ? 16.143 -4.292 -3.350 1.00 80.69 103 GLY A CA 1
ATOM 804 C C . GLY A 1 103 ? 15.538 -4.186 -1.944 1.00 80.69 103 GLY A C 1
ATOM 805 O O . GLY A 1 103 ? 15.500 -5.186 -1.240 1.00 80.69 103 GLY A O 1
ATOM 806 N N . LEU A 1 104 ? 14.948 -3.049 -1.553 1.00 81.62 104 LEU A N 1
ATOM 807 C CA . LEU A 1 104 ? 14.358 -2.869 -0.210 1.00 81.62 104 LEU A CA 1
ATOM 808 C C . LEU A 1 104 ? 12.999 -3.569 0.006 1.00 81.62 104 LEU A C 1
ATOM 810 O O . LEU A 1 104 ? 12.393 -3.433 1.071 1.00 81.62 104 LEU A O 1
ATOM 814 N N . GLY A 1 105 ? 12.505 -4.317 -0.985 1.00 84.31 105 GLY A N 1
ATOM 815 C CA . GLY A 1 105 ? 11.253 -5.073 -0.872 1.00 84.31 105 GLY A CA 1
ATOM 816 C C . GLY A 1 105 ? 9.978 -4.230 -1.002 1.00 84.31 105 GLY A C 1
ATOM 817 O O . GLY A 1 105 ? 8.972 -4.536 -0.365 1.00 84.31 105 GLY A O 1
ATOM 818 N N . LYS A 1 106 ? 9.988 -3.196 -1.857 1.00 91.00 106 LYS A N 1
ATOM 819 C CA . LYS A 1 106 ? 8.820 -2.332 -2.144 1.00 91.00 106 LYS A CA 1
ATOM 820 C C . LYS A 1 106 ? 7.549 -3.120 -2.489 1.00 91.00 106 LYS A C 1
ATOM 822 O O . LYS A 1 106 ? 6.461 -2.759 -2.055 1.00 91.00 106 LYS A O 1
ATOM 827 N N . THR A 1 107 ? 7.690 -4.220 -3.229 1.00 91.06 107 THR A N 1
ATOM 828 C CA . THR A 1 107 ? 6.588 -5.134 -3.564 1.00 91.06 107 THR A CA 1
ATOM 829 C C . THR A 1 107 ? 5.870 -5.644 -2.319 1.00 91.06 107 THR A C 1
ATOM 831 O O . THR A 1 107 ? 4.656 -5.503 -2.204 1.00 91.06 107 THR A O 1
ATOM 834 N N . PHE A 1 108 ? 6.617 -6.192 -1.359 1.00 91.25 108 PHE A N 1
ATOM 835 C CA . PHE A 1 108 ? 6.038 -6.762 -0.146 1.00 91.25 108 PHE A CA 1
ATOM 836 C C . PHE A 1 108 ? 5.354 -5.693 0.713 1.00 91.25 108 PHE A C 1
ATOM 838 O O . PHE A 1 108 ? 4.266 -5.919 1.238 1.00 91.25 108 PHE A O 1
ATOM 845 N N . GLN A 1 109 ? 5.934 -4.492 0.777 1.00 93.19 109 GLN A N 1
ATOM 846 C CA . GLN A 1 109 ? 5.324 -3.341 1.441 1.00 93.19 109 GLN A CA 1
ATOM 847 C C . GLN A 1 109 ? 3.976 -2.944 0.810 1.00 93.19 109 GLN A C 1
ATOM 849 O O . GLN A 1 109 ? 3.009 -2.702 1.536 1.00 93.19 109 GLN A O 1
ATOM 854 N N . ILE A 1 110 ? 3.886 -2.907 -0.525 1.00 93.25 110 ILE A N 1
ATOM 855 C CA . ILE A 1 110 ? 2.637 -2.599 -1.242 1.00 93.25 110 ILE A CA 1
ATOM 856 C C . ILE A 1 110 ? 1.597 -3.707 -1.024 1.00 93.25 110 ILE A C 1
ATOM 858 O O . ILE A 1 110 ? 0.431 -3.409 -0.767 1.00 93.25 110 ILE A O 1
ATOM 862 N N . LEU A 1 111 ? 2.007 -4.977 -1.063 1.00 93.12 111 LEU A N 1
ATOM 863 C CA . LEU A 1 111 ? 1.117 -6.110 -0.796 1.00 93.12 111 LEU A CA 1
ATOM 864 C C . LEU A 1 111 ? 0.564 -6.077 0.633 1.00 93.12 111 LEU A C 1
ATOM 866 O O . LEU A 1 111 ? -0.638 -6.256 0.821 1.00 93.12 111 LEU A O 1
ATOM 870 N N . ALA A 1 112 ? 1.401 -5.782 1.631 1.00 94.12 112 ALA A N 1
ATOM 871 C CA . ALA A 1 112 ? 0.963 -5.629 3.019 1.00 94.12 112 ALA A CA 1
ATOM 872 C C . ALA A 1 112 ? -0.041 -4.477 3.179 1.00 94.12 112 ALA A C 1
ATOM 874 O O . ALA A 1 112 ? -1.025 -4.599 3.911 1.00 94.12 112 ALA A O 1
ATOM 875 N N . PHE A 1 113 ? 0.166 -3.376 2.454 1.00 94.50 113 PHE A N 1
ATOM 876 C CA . PHE A 1 113 ? -0.777 -2.264 2.433 1.00 94.50 113 PHE A CA 1
ATOM 877 C C . PHE A 1 113 ? -2.129 -2.663 1.825 1.0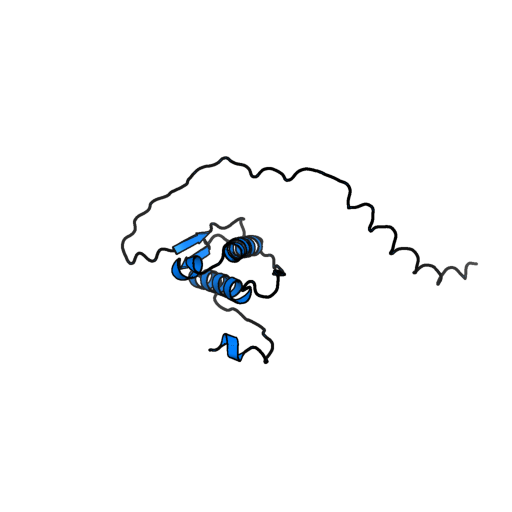0 94.50 113 PHE A C 1
ATOM 879 O O . PHE A 1 113 ? -3.170 -2.434 2.440 1.00 94.50 113 PHE A O 1
ATOM 886 N N . ILE A 1 114 ? -2.126 -3.318 0.661 1.00 94.50 114 ILE A N 1
ATOM 887 C CA . ILE A 1 114 ? -3.347 -3.794 -0.006 1.00 94.50 114 ILE A CA 1
ATOM 888 C C . ILE A 1 114 ? -4.092 -4.808 0.868 1.00 94.50 114 ILE A C 1
ATOM 890 O O . ILE A 1 114 ? -5.306 -4.687 1.044 1.00 94.50 114 ILE A O 1
ATOM 894 N N . ALA A 1 115 ? -3.375 -5.770 1.452 1.00 93.31 115 ALA A N 1
ATOM 895 C CA . ALA A 1 115 ? -3.950 -6.771 2.343 1.00 93.31 115 ALA A CA 1
ATOM 896 C C . ALA A 1 115 ? -4.687 -6.111 3.515 1.00 93.31 115 ALA A C 1
ATOM 898 O O . ALA A 1 115 ? -5.837 -6.455 3.788 1.00 93.31 115 ALA A O 1
ATOM 899 N N . GLY A 1 116 ? -4.078 -5.097 4.139 1.00 93.19 116 GLY A N 1
ATOM 900 C CA . GLY A 1 116 ? -4.727 -4.362 5.219 1.00 93.19 116 GLY A CA 1
ATOM 901 C C . GLY A 1 116 ? -5.945 -3.552 4.760 1.00 93.19 116 GLY A C 1
ATOM 902 O O . GLY A 1 116 ? -6.959 -3.510 5.457 1.00 93.19 116 GLY A O 1
ATOM 903 N N . LEU A 1 117 ? -5.923 -2.963 3.557 1.00 93.19 117 LEU A N 1
ATOM 904 C CA . LEU A 1 117 ? -7.092 -2.261 3.002 1.00 93.19 117 LEU A CA 1
ATOM 905 C C . LEU A 1 117 ? -8.275 -3.203 2.735 1.00 93.19 117 LEU A C 1
ATOM 907 O O . LEU A 1 117 ? -9.426 -2.834 2.999 1.00 93.19 117 LEU A O 1
ATOM 911 N N . ILE A 1 118 ? -8.001 -4.409 2.235 1.00 92.31 118 ILE A N 1
ATOM 912 C CA . ILE A 1 118 ? -9.017 -5.441 1.993 1.00 92.31 118 ILE A CA 1
ATOM 913 C C . ILE A 1 118 ? -9.574 -5.947 3.328 1.00 92.31 118 ILE A C 1
ATOM 915 O O . ILE A 1 118 ? -10.790 -5.949 3.521 1.00 92.31 118 ILE A O 1
ATOM 919 N N . GLN A 1 119 ? -8.702 -6.286 4.282 1.00 91.06 119 GLN A N 1
ATOM 920 C CA . GLN A 1 119 ? -9.093 -6.756 5.617 1.00 91.06 119 GLN A CA 1
ATOM 921 C C . GLN A 1 119 ? -9.940 -5.717 6.371 1.00 91.06 119 GLN A C 1
ATOM 923 O O . GLN A 1 119 ? -10.911 -6.055 7.046 1.00 91.06 119 GLN A O 1
ATOM 928 N N . SER A 1 120 ? -9.633 -4.433 6.187 1.00 89.25 120 SER A N 1
ATOM 929 C CA . SER A 1 120 ? -10.374 -3.313 6.786 1.00 89.25 120 SER A CA 1
ATOM 930 C C . SER A 1 120 ? -11.690 -2.979 6.072 1.00 89.25 120 SER A C 1
ATOM 932 O O . SER A 1 120 ? -12.385 -2.039 6.471 1.00 89.25 120 SER A O 1
ATOM 934 N N . ASN A 1 121 ? -12.045 -3.697 4.999 1.00 90.00 121 ASN A N 1
ATOM 935 C CA . ASN A 1 121 ? -13.181 -3.378 4.128 1.00 90.00 121 ASN A CA 1
ATOM 936 C C . ASN A 1 121 ? -13.169 -1.907 3.654 1.00 90.00 121 ASN A C 1
ATOM 938 O O . ASN A 1 121 ? -14.209 -1.232 3.631 1.00 90.00 121 ASN A O 1
ATOM 942 N N . LEU A 1 122 ? -11.972 -1.396 3.343 1.00 88.25 122 LEU A N 1
ATOM 943 C CA . LEU A 1 122 ? -11.745 -0.069 2.762 1.00 88.25 122 LEU A CA 1
ATOM 944 C C . LEU A 1 122 ? -11.701 -0.132 1.234 1.00 88.25 122 LEU A C 1
ATOM 946 O O . LEU A 1 122 ? -12.117 0.814 0.572 1.00 88.25 122 LEU A O 1
ATOM 950 N N . MET A 1 123 ? -11.238 -1.254 0.679 1.00 87.25 123 MET A N 1
ATOM 951 C CA . MET A 1 123 ? -11.200 -1.498 -0.760 1.00 87.25 123 MET A CA 1
ATOM 952 C C . MET A 1 123 ? -11.670 -2.910 -1.091 1.00 87.25 123 MET A C 1
ATOM 954 O O . MET A 1 123 ? -11.357 -3.862 -0.384 1.00 87.25 123 MET A O 1
ATOM 958 N N . ARG A 1 124 ? -12.420 -3.038 -2.192 1.00 87.69 124 ARG A N 1
ATOM 959 C CA . ARG A 1 124 ? -12.926 -4.329 -2.691 1.00 87.69 124 ARG A CA 1
ATOM 960 C C . ARG A 1 124 ? -12.197 -4.819 -3.940 1.00 87.69 124 ARG A C 1
ATOM 962 O O . ARG A 1 124 ? -12.199 -6.012 -4.217 1.00 87.69 124 ARG A O 1
ATOM 969 N N . ARG A 1 125 ? -11.625 -3.907 -4.726 1.00 91.69 125 ARG A N 1
ATOM 970 C CA . ARG A 1 125 ? -10.948 -4.216 -5.989 1.00 91.69 125 ARG A CA 1
ATOM 971 C C . ARG A 1 125 ? -9.655 -3.422 -6.063 1.00 91.69 125 ARG A C 1
ATOM 973 O O . ARG A 1 125 ? -9.647 -2.248 -5.703 1.00 91.69 125 ARG A O 1
ATOM 980 N N . VAL A 1 126 ? -8.599 -4.070 -6.538 1.00 92.38 126 VAL A N 1
ATOM 981 C CA . VAL A 1 126 ? -7.272 -3.484 -6.736 1.00 92.38 126 VAL A CA 1
ATOM 982 C C . VAL A 1 126 ? -6.762 -3.935 -8.096 1.00 92.38 126 VAL A C 1
ATOM 984 O O . VAL A 1 126 ? -6.973 -5.083 -8.481 1.00 92.38 126 VAL A O 1
ATOM 987 N N . ILE A 1 127 ? -6.125 -3.025 -8.826 1.00 93.44 127 ILE A N 1
ATOM 988 C CA . ILE A 1 127 ? -5.472 -3.308 -10.104 1.00 93.44 127 ILE A CA 1
ATOM 989 C C . ILE A 1 127 ? -3.982 -3.078 -9.897 1.00 93.44 127 ILE A C 1
ATOM 991 O O . ILE A 1 127 ? -3.583 -2.017 -9.417 1.00 93.44 127 ILE A O 1
ATOM 995 N N . ILE A 1 128 ? -3.171 -4.070 -10.254 1.00 91.44 128 ILE A N 1
ATOM 996 C CA . ILE A 1 128 ? -1.714 -3.974 -10.227 1.00 91.44 128 ILE A CA 1
ATOM 997 C C . ILE A 1 128 ? -1.238 -4.136 -11.667 1.00 91.44 128 ILE A C 1
ATOM 999 O O . ILE A 1 128 ? -1.462 -5.173 -12.284 1.00 91.44 128 ILE A O 1
ATOM 1003 N N . ALA A 1 129 ? -0.630 -3.086 -12.215 1.00 91.94 129 ALA A N 1
ATOM 1004 C CA . ALA A 1 129 ? -0.032 -3.114 -13.541 1.00 91.94 129 ALA A CA 1
ATOM 1005 C C . ALA A 1 129 ? 1.459 -3.422 -13.400 1.00 91.94 129 ALA A C 1
ATOM 1007 O O . ALA A 1 129 ? 2.177 -2.715 -12.691 1.00 91.94 129 ALA A O 1
ATOM 1008 N N . ILE A 1 130 ? 1.909 -4.488 -14.053 1.00 90.94 130 ILE A N 1
ATOM 1009 C CA . ILE A 1 130 ? 3.272 -5.004 -13.942 1.00 90.94 130 ILE A CA 1
ATOM 1010 C C . ILE A 1 130 ? 3.761 -5.388 -15.352 1.00 90.94 130 ILE A C 1
ATOM 1012 O O . ILE A 1 130 ? 2.963 -5.910 -16.133 1.00 90.94 130 ILE A O 1
ATOM 1016 N N . PRO A 1 131 ? 5.039 -5.145 -15.708 1.00 92.25 131 PRO A N 1
ATOM 1017 C CA . PRO A 1 131 ? 5.640 -5.690 -16.924 1.00 92.25 131 PRO A CA 1
ATOM 1018 C C . PRO A 1 131 ? 5.540 -7.218 -16.990 1.00 92.25 131 PRO A C 1
ATOM 1020 O O . PRO A 1 131 ? 5.730 -7.901 -15.985 1.00 92.25 131 PRO A O 1
ATOM 1023 N N . THR A 1 132 ? 5.331 -7.756 -18.193 1.00 90.12 132 THR A N 1
ATOM 1024 C CA . THR A 1 132 ? 5.168 -9.202 -18.428 1.00 90.12 132 THR A CA 1
ATOM 1025 C C . THR A 1 132 ? 6.344 -10.035 -17.920 1.00 90.12 132 THR A C 1
ATOM 1027 O O . THR A 1 132 ? 6.139 -11.110 -17.373 1.00 90.12 132 THR A O 1
ATOM 1030 N N . MET A 1 133 ? 7.563 -9.503 -18.024 1.00 88.00 133 MET A N 1
ATOM 1031 C CA . MET A 1 133 ? 8.813 -10.186 -17.662 1.00 88.00 133 MET A CA 1
ATOM 1032 C C . MET A 1 133 ? 8.919 -10.593 -16.186 1.00 88.00 133 MET A C 1
ATOM 1034 O O . MET A 1 133 ? 9.717 -11.461 -15.856 1.00 88.00 133 MET A O 1
ATOM 1038 N N . ILE A 1 134 ? 8.167 -9.949 -15.290 1.00 86.56 134 ILE A N 1
ATOM 1039 C CA . ILE A 1 134 ? 8.224 -10.216 -13.844 1.00 86.56 134 ILE A CA 1
ATOM 1040 C C . ILE A 1 134 ? 6.909 -10.788 -13.305 1.00 86.56 134 ILE A C 1
ATOM 1042 O O . ILE A 1 134 ? 6.741 -10.869 -12.093 1.00 86.56 134 ILE A O 1
ATOM 1046 N N . LEU A 1 135 ? 5.975 -11.191 -14.176 1.00 85.44 135 LEU A N 1
ATOM 1047 C CA . LEU A 1 135 ? 4.709 -11.793 -13.746 1.00 85.44 135 LEU A CA 1
ATOM 1048 C C . LEU A 1 135 ? 4.924 -13.125 -13.019 1.00 85.44 135 LEU A C 1
ATOM 1050 O O . LEU A 1 135 ? 4.305 -13.347 -11.981 1.00 85.44 135 LEU A O 1
ATOM 1054 N N . ASP A 1 136 ? 5.844 -13.962 -13.500 1.00 84.75 136 ASP A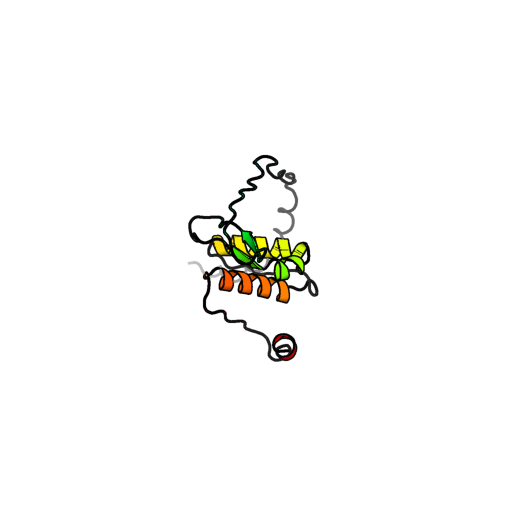 N 1
ATOM 1055 C CA . ASP A 1 136 ? 6.092 -15.295 -12.931 1.00 84.75 136 ASP A CA 1
ATOM 1056 C C . ASP A 1 136 ? 6.525 -15.226 -11.460 1.00 84.75 136 ASP A C 1
ATOM 1058 O O . ASP A 1 136 ? 6.096 -16.031 -10.636 1.00 84.75 136 ASP A O 1
ATOM 1062 N N . GLN A 1 137 ? 7.301 -14.199 -11.097 1.00 82.06 137 GLN A N 1
ATOM 1063 C CA . GLN A 1 137 ? 7.733 -13.964 -9.718 1.00 82.06 137 GLN A CA 1
ATOM 1064 C C . GLN A 1 137 ? 6.569 -13.607 -8.776 1.00 82.06 137 GLN A C 1
ATOM 1066 O O . GLN A 1 137 ? 6.683 -13.798 -7.569 1.00 82.06 137 GLN A O 1
ATOM 1071 N N . TRP A 1 138 ? 5.478 -13.042 -9.295 1.00 80.38 138 TRP A N 1
ATOM 1072 C CA . TRP A 1 138 ? 4.345 -12.581 -8.484 1.00 80.38 138 TRP A CA 1
ATOM 1073 C C . TRP A 1 138 ? 3.214 -13.603 -8.381 1.00 80.38 138 TRP A C 1
ATOM 1075 O O . TRP A 1 138 ? 2.416 -13.518 -7.449 1.00 80.38 138 TRP A O 1
ATOM 1085 N N . VAL A 1 139 ? 3.104 -14.513 -9.351 1.00 78.81 139 VAL A N 1
ATOM 1086 C CA . VAL A 1 139 ? 2.042 -15.530 -9.400 1.00 78.81 139 VAL A CA 1
ATOM 1087 C C . VAL A 1 139 ? 2.421 -16.800 -8.630 1.00 78.81 139 VAL A C 1
ATOM 1089 O O . VAL A 1 139 ? 1.525 -17.509 -8.173 1.00 78.81 139 VAL A O 1
ATOM 1092 N N . THR A 1 140 ? 3.720 -17.072 -8.488 1.00 56.72 140 THR A N 1
ATOM 1093 C CA . THR A 1 140 ? 4.264 -18.274 -7.831 1.00 56.72 140 THR A CA 1
ATOM 1094 C C . THR A 1 140 ? 4.304 -18.126 -6.313 1.00 56.72 140 THR A C 1
ATOM 1096 O O . THR A 1 140 ? 3.908 -19.092 -5.623 1.00 56.72 140 THR A O 1
#

pLDDT: mean 72.83, std 21.64, range [33.66, 94.5]

Sequence (140 aa):
MSSTAFMKDARRGFMADARRAAQTRTSPRPLPSSCPPALGNRSDRGDTRMNFTMKPLGSTIKKPFILDMKVYSKLEHHQKEGLKWLWRIHCCGKGGLLADDMGLGKTFQILAFIAGLIQSNLMRRVIIAIPTMILDQWVT

Organism: Triticum urartu (NCBI:txid4572)

InterPro domains:
  IPR000330 SNF2, N-terminal domain [PF00176] (78-139)
  IPR027417 P-loop containing nucleoside triphosphate hydrolase [SSF52540] (63-139)
  IPR038718 SNF2-like, N-terminal domain superfamily [G3DSA:3.40.50.10810] (50-140)
  IPR050496 SNF2/RAD54 Helicase and DNA Repair [PTHR45629] (48-139)

Radius of gyration: 23.59 Å; chains: 1; bounding box: 36×69×64 Å